Protein AF-A0A519XJR4-F1 (afdb_monomer_lite)

pLDDT: mean 95.48, std 3.76, range [69.5, 98.19]

Structure (mmCIF, N/CA/C/O backbone):
data_AF-A0A519XJR4-F1
#
_entry.id   AF-A0A519XJR4-F1
#
loop_
_atom_site.group_PDB
_atom_site.id
_atom_site.type_symbol
_atom_site.label_atom_id
_atom_site.label_alt_id
_atom_site.label_comp_id
_atom_site.label_asym_id
_atom_site.label_entity_id
_atom_site.label_seq_id
_atom_site.pdbx_PDB_ins_code
_atom_site.Cartn_x
_atom_site.Cartn_y
_atom_site.Cartn_z
_atom_site.occupancy
_atom_site.B_iso_or_equiv
_atom_site.auth_seq_id
_atom_site.auth_comp_id
_atom_site.auth_asym_id
_atom_site.auth_atom_id
_atom_site.pdbx_PDB_model_num
ATOM 1 N N . MET A 1 1 ? 0.865 11.893 2.645 1.00 69.50 1 MET A N 1
ATOM 2 C CA . MET A 1 1 ? -0.344 11.537 1.870 1.00 69.50 1 MET A CA 1
ATOM 3 C C . MET A 1 1 ? -1.388 10.989 2.836 1.00 69.50 1 MET A C 1
ATOM 5 O O . MET A 1 1 ? -1.013 10.193 3.689 1.00 69.50 1 MET A O 1
ATOM 9 N N . ARG A 1 2 ? -2.648 11.437 2.772 1.00 86.88 2 ARG A N 1
ATOM 10 C CA . ARG A 1 2 ? -3.767 10.824 3.511 1.00 86.88 2 ARG A CA 1
ATOM 11 C C . ARG A 1 2 ? -4.534 9.937 2.520 1.00 86.88 2 ARG A C 1
ATOM 13 O O . ARG A 1 2 ? -5.342 10.486 1.777 1.00 86.88 2 ARG A O 1
ATOM 20 N N . PRO A 1 3 ? -4.217 8.634 2.410 1.00 92.25 3 PRO A N 1
ATOM 21 C CA . PRO A 1 3 ? -4.858 7.781 1.420 1.00 92.25 3 PRO A CA 1
ATOM 22 C C . PRO A 1 3 ? -6.330 7.533 1.785 1.00 92.25 3 PRO A C 1
ATOM 24 O O . PRO A 1 3 ? -6.638 7.361 2.970 1.00 92.25 3 PRO A O 1
ATOM 27 N N . PRO A 1 4 ? -7.241 7.503 0.801 1.00 96.56 4 PRO A N 1
ATOM 28 C CA . PRO A 1 4 ? -8.605 7.037 1.014 1.00 96.56 4 PRO A CA 1
ATOM 29 C C . PRO A 1 4 ? -8.611 5.572 1.475 1.00 96.56 4 PRO A C 1
ATOM 31 O O . PRO A 1 4 ? -7.879 4.736 0.942 1.00 96.56 4 PRO A O 1
ATOM 34 N N . ILE A 1 5 ? -9.453 5.268 2.467 1.00 97.00 5 ILE A N 1
ATOM 35 C CA . ILE A 1 5 ? -9.614 3.920 3.024 1.00 97.00 5 ILE A CA 1
ATOM 36 C C . ILE A 1 5 ? -10.960 3.355 2.579 1.00 97.00 5 ILE A C 1
ATOM 38 O O . ILE A 1 5 ? -11.996 3.987 2.793 1.00 97.00 5 ILE A O 1
ATOM 42 N N . LEU A 1 6 ? -10.950 2.150 2.017 1.00 97.62 6 LEU A N 1
ATOM 43 C CA . LEU A 1 6 ? -12.145 1.423 1.596 1.00 97.62 6 LEU A CA 1
ATOM 44 C C . LEU A 1 6 ? -12.289 0.134 2.406 1.00 97.62 6 LEU A C 1
ATOM 46 O O . LEU A 1 6 ? -11.310 -0.572 2.642 1.00 97.62 6 LEU A O 1
ATOM 50 N N . ILE A 1 7 ? -13.516 -0.196 2.812 1.00 97.25 7 ILE A N 1
ATOM 51 C CA . ILE A 1 7 ? -13.795 -1.469 3.483 1.00 97.25 7 ILE A CA 1
ATOM 52 C C . ILE A 1 7 ? -14.248 -2.510 2.467 1.00 97.25 7 ILE A C 1
ATOM 54 O O . ILE A 1 7 ? -15.282 -2.358 1.819 1.00 97.25 7 ILE A O 1
ATOM 58 N N . VAL A 1 8 ? -13.504 -3.609 2.384 1.00 97.19 8 VAL A N 1
ATOM 59 C CA . VAL A 1 8 ? -13.766 -4.732 1.483 1.00 97.19 8 VAL A CA 1
ATOM 60 C C . VAL A 1 8 ? -13.847 -6.015 2.306 1.00 97.19 8 VAL A C 1
ATOM 62 O O . VAL A 1 8 ? -12.841 -6.622 2.651 1.00 97.19 8 VAL A O 1
ATOM 65 N N . LYS A 1 9 ? -15.064 -6.479 2.616 1.00 93.94 9 LYS A N 1
ATOM 66 C CA . LYS A 1 9 ? -15.277 -7.647 3.502 1.00 93.94 9 LYS A CA 1
ATOM 67 C C . LYS A 1 9 ? -14.634 -8.947 2.995 1.00 93.94 9 LYS A C 1
ATOM 69 O O . LYS A 1 9 ? -14.282 -9.808 3.796 1.00 93.94 9 LYS A O 1
ATOM 74 N N . LYS A 1 10 ? -14.487 -9.088 1.672 1.00 95.19 10 LYS A N 1
ATOM 75 C CA . LYS A 1 10 ? -13.905 -10.266 1.006 1.00 95.19 10 LYS A CA 1
ATOM 76 C C . LYS A 1 10 ? -12.381 -10.189 0.831 1.00 95.19 10 LYS A C 1
ATOM 78 O O . LYS A 1 10 ? -11.830 -10.939 0.034 1.00 95.19 10 LYS A O 1
ATOM 83 N N . LEU A 1 11 ? -11.696 -9.298 1.550 1.00 94.62 11 LEU A N 1
ATOM 84 C CA . LEU A 1 11 ? -10.240 -9.206 1.479 1.00 94.62 11 LEU A CA 1
ATOM 85 C C . LEU A 1 11 ? -9.587 -10.479 2.065 1.00 94.62 11 LEU A C 1
ATOM 87 O O . LEU A 1 11 ? -10.004 -10.937 3.142 1.00 94.62 11 LEU A O 1
ATOM 91 N N . PRO A 1 12 ? -8.576 -11.057 1.389 1.00 93.56 12 PRO A N 1
ATOM 92 C CA . PRO A 1 12 ? -7.885 -12.245 1.889 1.00 93.56 12 PRO A CA 1
ATOM 93 C C . PRO A 1 12 ? -7.070 -11.946 3.157 1.00 93.56 12 PRO A C 1
ATOM 95 O O . PRO A 1 12 ? -7.026 -12.774 4.063 1.00 93.56 12 PRO A O 1
ATOM 98 N N . ALA A 1 13 ? -6.504 -10.739 3.259 1.00 94.56 13 ALA A N 1
ATOM 99 C CA . ALA A 1 13 ? -5.723 -10.253 4.396 1.00 94.56 13 ALA A CA 1
ATOM 100 C C . ALA A 1 13 ? -6.492 -9.201 5.224 1.00 94.56 13 ALA A C 1
ATOM 102 O O . ALA A 1 13 ? -7.604 -8.804 4.873 1.00 94.56 13 ALA A O 1
ATOM 103 N N . ALA A 1 14 ? -5.921 -8.759 6.351 1.00 95.75 14 ALA A N 1
ATOM 104 C CA . ALA A 1 14 ? -6.517 -7.715 7.194 1.00 95.75 14 ALA A CA 1
ATOM 105 C C . ALA A 1 14 ? -6.526 -6.334 6.506 1.00 95.75 14 ALA A C 1
ATOM 107 O O . ALA A 1 14 ? -7.508 -5.593 6.630 1.00 95.75 14 ALA A O 1
ATOM 108 N N . GLY A 1 15 ? -5.470 -6.047 5.742 1.00 97.00 15 GLY A N 1
ATOM 109 C CA . GLY A 1 15 ? -5.300 -4.865 4.907 1.00 97.00 15 GLY A CA 1
ATOM 110 C C . GLY A 1 15 ? -4.624 -5.213 3.579 1.00 97.00 15 GLY A C 1
ATOM 111 O O . GLY A 1 15 ? -4.062 -6.299 3.432 1.00 97.00 15 GLY A O 1
ATOM 112 N N . MET A 1 16 ? -4.759 -4.326 2.596 1.00 97.19 16 MET A N 1
ATOM 113 C CA . MET A 1 16 ? -4.074 -4.401 1.307 1.00 97.19 16 MET A C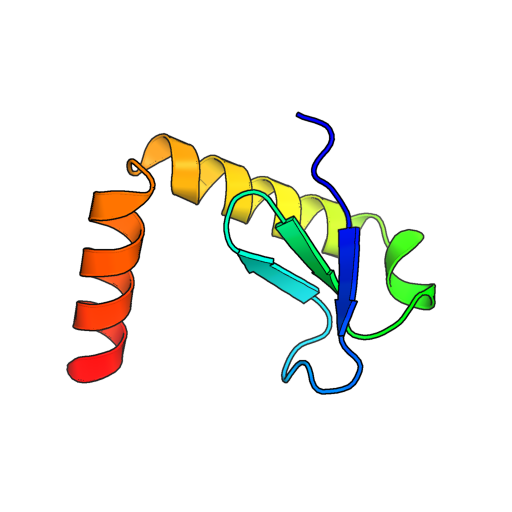A 1
ATOM 114 C C . MET A 1 16 ? -3.951 -3.003 0.696 1.00 97.19 16 MET A C 1
ATOM 116 O O . MET A 1 16 ? -4.937 -2.268 0.605 1.00 97.19 16 MET A O 1
ATOM 120 N N . ALA A 1 17 ? -2.762 -2.657 0.220 1.00 96.88 17 ALA A N 1
ATOM 121 C CA . ALA A 1 17 ? -2.480 -1.402 -0.457 1.00 96.88 17 ALA A CA 1
ATOM 122 C C . ALA A 1 17 ? -2.596 -1.555 -1.979 1.00 96.88 17 ALA A C 1
ATOM 124 O O . ALA A 1 17 ? -1.842 -2.298 -2.609 1.00 96.88 17 ALA A O 1
ATOM 125 N N . VAL A 1 18 ? -3.516 -0.803 -2.579 1.00 96.50 18 VAL A N 1
ATOM 126 C CA . VAL A 1 18 ? -3.691 -0.719 -4.034 1.00 96.50 18 VAL A CA 1
ATOM 127 C C . VAL A 1 18 ? -3.718 0.753 -4.396 1.00 96.50 18 VAL A C 1
ATOM 129 O O . VAL A 1 18 ? -4.739 1.405 -4.186 1.00 96.50 18 VAL A O 1
ATOM 132 N N . PHE A 1 19 ? -2.606 1.295 -4.899 1.00 95.69 19 PHE A N 1
ATOM 133 C CA . PHE A 1 19 ? -2.467 2.733 -5.135 1.00 95.69 19 PHE A CA 1
ATOM 134 C C . PHE A 1 19 ? -3.675 3.349 -5.866 1.00 95.69 19 PHE A C 1
ATOM 136 O O . PHE A 1 19 ? -4.036 2.850 -6.934 1.00 95.69 19 PHE A O 1
ATOM 143 N N . PRO A 1 20 ? -4.276 4.450 -5.354 1.00 95.88 20 PRO A N 1
ATOM 144 C CA . PRO A 1 20 ? -3.932 5.232 -4.147 1.00 95.88 20 PRO A CA 1
ATOM 145 C C . PRO A 1 20 ? -4.660 4.819 -2.844 1.00 95.88 20 PRO A C 1
ATOM 147 O O . PRO A 1 20 ? -4.634 5.566 -1.862 1.00 95.88 20 PRO A O 1
ATOM 150 N N . PHE A 1 21 ? -5.351 3.682 -2.828 1.00 97.88 21 PHE A N 1
ATOM 151 C CA . PHE A 1 21 ? -6.267 3.252 -1.772 1.00 97.88 21 PHE A CA 1
ATOM 152 C C . PHE A 1 21 ? -5.627 2.289 -0.767 1.00 97.88 21 PHE A C 1
ATOM 154 O O . PHE A 1 21 ? -4.829 1.420 -1.116 1.00 97.88 21 PHE A O 1
ATOM 161 N N . ILE A 1 22 ? -6.069 2.391 0.487 1.00 97.75 22 ILE A N 1
ATOM 162 C CA . ILE A 1 22 ? -5.904 1.326 1.481 1.00 97.75 22 ILE A CA 1
ATOM 163 C C . ILE A 1 22 ? -7.220 0.557 1.558 1.00 97.75 22 ILE A C 1
ATOM 165 O O . ILE A 1 22 ? -8.267 1.131 1.864 1.00 97.75 22 ILE A O 1
ATOM 169 N N . LEU A 1 23 ? -7.176 -0.743 1.303 1.00 98.19 23 LEU A N 1
ATOM 170 C CA . LEU A 1 23 ? -8.306 -1.645 1.477 1.00 98.19 23 LEU A CA 1
ATOM 171 C C . LEU A 1 23 ? -8.185 -2.309 2.848 1.00 98.19 23 LEU A C 1
ATOM 173 O O . LEU A 1 23 ? -7.140 -2.861 3.174 1.00 98.19 23 LEU A O 1
ATOM 177 N N . LEU A 1 24 ? -9.248 -2.288 3.647 1.00 98.06 24 LEU A N 1
ATOM 178 C CA . LEU A 1 24 ? -9.310 -2.992 4.930 1.00 98.06 24 LEU A CA 1
ATOM 179 C C . LEU A 1 24 ? -10.456 -3.991 4.931 1.00 98.06 24 LEU A C 1
ATOM 181 O O . LEU A 1 24 ? -11.530 -3.733 4.386 1.00 98.06 24 LEU A O 1
ATOM 185 N N . LYS A 1 25 ? -10.274 -5.117 5.617 1.00 97.56 25 LYS A N 1
ATOM 186 C CA . LYS A 1 25 ? -11.318 -6.147 5.704 1.00 97.56 25 LYS A CA 1
ATOM 187 C C . LYS A 1 25 ? -12.517 -5.737 6.569 1.00 97.56 25 LYS A C 1
ATOM 189 O O . LYS A 1 25 ? -13.629 -6.225 6.374 1.00 97.56 25 LYS A O 1
ATOM 194 N N . SER A 1 26 ? -12.295 -4.865 7.552 1.00 96.62 26 SER A N 1
ATOM 195 C CA . SER A 1 26 ? -13.298 -4.419 8.525 1.00 96.62 26 SER A CA 1
ATOM 196 C C . SER A 1 26 ? -12.938 -3.046 9.094 1.00 96.62 26 SER A C 1
ATOM 198 O O . SER A 1 26 ? -11.762 -2.707 9.207 1.00 96.62 26 SER A O 1
ATOM 200 N N . GLU A 1 27 ? -13.956 -2.290 9.508 1.00 95.25 27 GLU A N 1
ATOM 201 C CA . GLU A 1 27 ? -13.840 -0.975 10.156 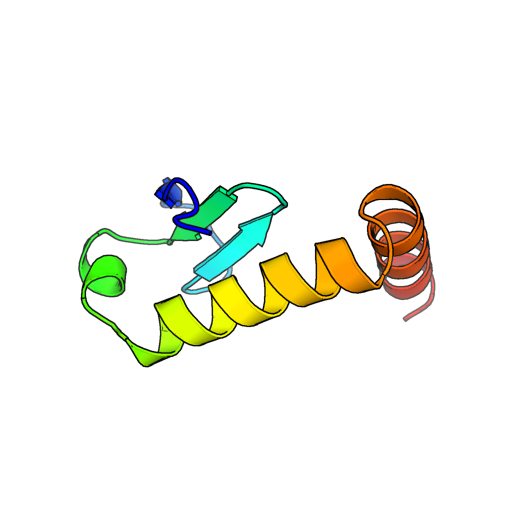1.00 95.25 27 GLU A CA 1
ATOM 202 C C . GLU A 1 27 ? -12.943 -0.992 11.402 1.00 95.25 27 GLU A C 1
ATOM 204 O O . GLU A 1 27 ? -12.218 -0.032 11.648 1.00 95.25 27 GLU A O 1
ATOM 209 N N . ARG A 1 28 ? -12.905 -2.109 12.144 1.00 94.94 28 ARG A N 1
ATOM 210 C CA . ARG A 1 28 ? -12.061 -2.246 13.347 1.00 94.94 28 ARG A CA 1
ATOM 211 C C . ARG A 1 28 ? -10.570 -2.012 13.081 1.00 94.94 28 ARG A C 1
ATOM 213 O O . ARG A 1 28 ? -9.839 -1.628 13.981 1.00 94.94 28 ARG A O 1
ATOM 220 N N . PHE A 1 29 ? -10.116 -2.268 11.854 1.00 96.00 29 PHE A N 1
ATOM 221 C CA . PHE A 1 29 ? -8.710 -2.125 11.490 1.00 96.00 29 PHE A CA 1
ATOM 222 C C . PHE A 1 29 ? -8.329 -0.672 11.181 1.00 96.00 29 PHE A C 1
ATOM 224 O O . PHE A 1 29 ? -7.150 -0.375 11.046 1.00 96.00 29 PHE A O 1
ATOM 231 N N . LYS A 1 30 ? -9.291 0.262 11.110 1.00 93.75 30 LYS A N 1
ATOM 232 C CA . LYS A 1 30 ? -8.978 1.693 10.965 1.00 93.75 30 LYS A CA 1
ATOM 233 C C . LYS A 1 30 ? -8.290 2.272 12.199 1.00 93.75 30 LYS A C 1
ATOM 235 O O . LYS A 1 30 ? -7.501 3.202 12.063 1.00 93.75 30 LYS A O 1
ATOM 240 N N . SER A 1 31 ? -8.602 1.746 13.382 1.00 94.19 31 SER A N 1
ATOM 241 C CA . SER A 1 31 ? -7.970 2.137 14.646 1.00 94.19 31 SER A CA 1
ATOM 242 C C . SER A 1 31 ? -6.665 1.391 14.926 1.00 94.19 31 SER A C 1
ATOM 244 O O . SER A 1 31 ? -5.985 1.715 15.893 1.00 94.19 31 SER A O 1
ATOM 246 N N . ASP A 1 32 ? -6.313 0.403 14.103 1.00 96.81 32 ASP A N 1
ATOM 247 C CA . ASP A 1 32 ? -5.074 -0.353 14.239 1.00 96.81 32 ASP A CA 1
ATOM 248 C C . ASP A 1 32 ? -3.928 0.410 13.563 1.00 96.81 32 ASP A C 1
ATOM 250 O O . ASP A 1 32 ? -3.821 0.475 12.335 1.00 96.81 32 ASP A O 1
ATOM 254 N N . THR A 1 33 ? -3.077 1.043 14.368 1.00 95.94 33 THR A N 1
ATOM 255 C CA . THR A 1 33 ? -1.999 1.886 13.846 1.00 95.94 33 THR A CA 1
ATOM 256 C C . THR A 1 33 ? -0.932 1.097 13.101 1.00 95.94 33 THR A C 1
ATOM 258 O O . THR A 1 33 ? -0.337 1.645 12.173 1.00 95.94 33 THR A O 1
ATOM 261 N N . GLU A 1 34 ? -0.686 -0.162 13.466 1.00 97.12 34 GLU A N 1
ATOM 262 C CA . GLU A 1 34 ? 0.333 -0.984 12.810 1.00 97.12 34 GLU A CA 1
ATOM 263 C C . GLU A 1 34 ? -0.105 -1.350 11.394 1.00 97.12 34 GLU A C 1
ATOM 265 O O . GLU A 1 34 ? 0.636 -1.088 10.444 1.00 97.12 34 GLU A O 1
ATOM 270 N N . ILE A 1 35 ? -1.344 -1.831 11.228 1.00 96.69 35 ILE A N 1
ATOM 271 C CA . ILE A 1 35 ? -1.905 -2.148 9.904 1.00 96.69 35 ILE A CA 1
ATOM 272 C C . ILE A 1 35 ? -1.935 -0.898 9.026 1.00 96.69 35 ILE A C 1
ATOM 274 O O . ILE A 1 35 ? -1.468 -0.917 7.889 1.00 96.69 35 ILE A O 1
ATOM 278 N N . ILE A 1 36 ? -2.440 0.222 9.548 1.00 97.00 36 ILE A N 1
ATOM 279 C CA . ILE A 1 36 ? -2.520 1.463 8.771 1.00 97.00 36 ILE A CA 1
ATOM 280 C C . ILE A 1 36 ? -1.132 1.949 8.337 1.00 97.00 36 ILE A C 1
ATOM 282 O O . ILE A 1 36 ? -0.982 2.458 7.223 1.00 97.00 36 ILE A O 1
ATOM 286 N N . ASN A 1 37 ? -0.119 1.822 9.193 1.00 96.94 37 ASN A N 1
ATOM 287 C CA . ASN A 1 37 ? 1.242 2.223 8.848 1.00 96.94 37 ASN A CA 1
ATOM 288 C C . ASN A 1 37 ? 1.876 1.268 7.831 1.00 96.94 37 ASN A C 1
ATOM 290 O O . ASN A 1 37 ? 2.477 1.751 6.872 1.00 96.94 37 ASN A O 1
ATOM 294 N N . HIS A 1 38 ? 1.678 -0.043 7.981 1.00 96.88 38 HIS A N 1
ATOM 295 C CA . HIS A 1 38 ? 2.107 -1.052 7.013 1.00 96.88 38 HIS A CA 1
ATOM 296 C C . HIS A 1 38 ? 1.555 -0.750 5.612 1.00 96.88 38 HIS A C 1
ATOM 298 O O . HIS A 1 38 ? 2.324 -0.591 4.665 1.00 96.88 38 HIS A O 1
ATOM 304 N N . GLU A 1 39 ? 0.242 -0.539 5.479 1.00 97.75 39 GLU A N 1
ATOM 305 C CA . GLU A 1 39 ? -0.369 -0.242 4.175 1.00 97.75 39 GLU A CA 1
ATOM 306 C C . GLU A 1 39 ? 0.078 1.116 3.597 1.00 97.75 39 GLU A C 1
ATOM 308 O O . GLU A 1 39 ? 0.232 1.265 2.383 1.00 97.75 39 GLU A O 1
ATOM 313 N N . LYS A 1 40 ? 0.351 2.122 4.442 1.00 97.06 40 LYS A N 1
ATOM 314 C CA . LYS A 1 40 ? 0.935 3.400 3.986 1.00 97.06 40 LYS A CA 1
ATOM 315 C C . LYS A 1 40 ? 2.351 3.232 3.435 1.00 97.06 40 LYS A C 1
ATOM 317 O O . LYS A 1 40 ? 2.693 3.928 2.478 1.00 97.06 40 LYS A O 1
ATOM 322 N N . ILE A 1 4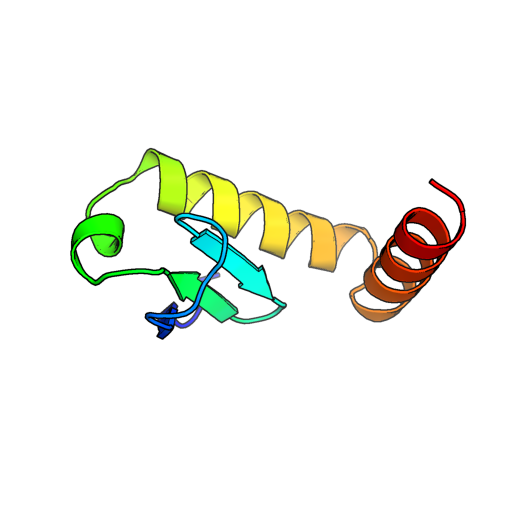1 ? 3.164 2.364 4.040 1.00 97.56 41 ILE A N 1
ATOM 323 C CA . ILE A 1 41 ? 4.513 2.057 3.551 1.00 97.56 41 ILE A CA 1
ATOM 324 C C . ILE A 1 41 ? 4.414 1.389 2.179 1.00 97.56 41 ILE A C 1
ATOM 326 O O . ILE A 1 41 ? 5.067 1.862 1.253 1.00 97.56 41 ILE A O 1
ATOM 330 N N . HIS A 1 42 ? 3.525 0.407 2.000 1.00 96.56 42 HIS A N 1
ATOM 331 C CA . HIS A 1 42 ? 3.286 -0.217 0.689 1.00 96.56 42 HIS A CA 1
ATOM 332 C C . HIS A 1 42 ? 2.875 0.795 -0.381 1.00 96.56 42 HIS A C 1
ATOM 334 O O . HIS A 1 42 ? 3.443 0.808 -1.469 1.00 96.56 42 HIS A O 1
ATOM 340 N N . LEU A 1 43 ? 1.950 1.712 -0.073 1.00 97.38 43 LEU A N 1
ATOM 341 C CA . LEU A 1 43 ? 1.576 2.783 -1.008 1.00 97.38 43 LEU A CA 1
ATOM 342 C C . LEU A 1 43 ? 2.757 3.690 -1.379 1.00 97.38 43 LEU A C 1
ATOM 344 O O . LEU A 1 43 ? 2.834 4.183 -2.506 1.00 97.38 43 LEU A O 1
ATOM 348 N N . ARG A 1 44 ? 3.669 3.938 -0.436 1.00 96.75 44 ARG A N 1
ATOM 349 C CA . ARG A 1 44 ? 4.874 4.731 -0.685 1.00 96.75 44 ARG A CA 1
ATOM 350 C C . ARG A 1 44 ? 5.895 3.962 -1.520 1.00 96.75 44 ARG A C 1
ATOM 352 O O . ARG A 1 44 ? 6.436 4.545 -2.448 1.00 96.75 44 ARG A O 1
ATOM 359 N N . GLN A 1 45 ? 6.067 2.668 -1.282 1.00 95.94 45 GLN A N 1
ATOM 360 C CA . GLN A 1 45 ? 6.897 1.797 -2.116 1.00 95.94 45 GLN A CA 1
ATOM 361 C C . GLN A 1 45 ? 6.360 1.707 -3.550 1.00 95.94 45 GLN A C 1
ATOM 363 O O . GLN A 1 45 ? 7.132 1.795 -4.498 1.00 95.94 45 GLN A O 1
ATOM 368 N N . GLN A 1 46 ? 5.036 1.621 -3.726 1.00 96.88 46 GLN A N 1
ATOM 369 C CA . GLN A 1 46 ? 4.388 1.670 -5.045 1.00 96.88 46 GLN A CA 1
ATOM 370 C C . GLN A 1 46 ? 4.689 2.982 -5.788 1.00 96.88 46 GLN A C 1
ATOM 372 O O . GLN A 1 46 ? 4.859 2.978 -7.005 1.00 96.88 46 GLN A O 1
ATOM 377 N N . LEU A 1 47 ? 4.785 4.105 -5.067 1.00 96.25 47 LEU A N 1
ATOM 378 C CA . LEU A 1 47 ? 5.221 5.385 -5.634 1.00 96.25 47 LEU A CA 1
ATOM 379 C C . LEU A 1 47 ? 6.721 5.405 -5.954 1.00 96.25 47 LEU A C 1
ATOM 381 O O . LEU A 1 47 ? 7.096 5.849 -7.037 1.00 96.25 47 LEU A O 1
ATOM 385 N N . GLU A 1 48 ? 7.565 4.937 -5.032 1.00 96.69 48 GLU A N 1
ATOM 386 C CA . GLU A 1 48 ? 9.029 4.899 -5.175 1.00 96.69 48 GLU A CA 1
ATOM 387 C C . GLU A 1 48 ? 9.470 4.012 -6.344 1.00 96.69 48 GLU A C 1
ATOM 389 O O . GLU A 1 48 ? 10.406 4.354 -7.062 1.00 96.69 48 GLU A O 1
ATOM 394 N N . LEU A 1 49 ? 8.752 2.913 -6.581 1.00 96.44 49 LEU A N 1
ATOM 395 C CA . LEU A 1 49 ? 9.001 1.983 -7.680 1.00 96.44 49 LEU A CA 1
ATOM 396 C C . LEU A 1 49 ? 8.315 2.381 -8.985 1.00 96.44 49 LEU A C 1
ATOM 398 O O . LEU A 1 49 ? 8.388 1.612 -9.936 1.00 96.44 49 LEU A O 1
ATOM 402 N N . LEU A 1 50 ? 7.693 3.566 -9.043 1.00 96.06 50 LEU A N 1
ATOM 403 C CA . LEU A 1 50 ? 6.841 4.022 -10.138 1.00 96.06 50 LEU A CA 1
ATOM 404 C C . LEU A 1 50 ? 5.656 3.057 -10.325 1.00 96.06 50 LEU A C 1
ATOM 406 O O . LEU A 1 50 ? 5.808 1.927 -10.772 1.00 96.06 50 LEU A O 1
ATOM 410 N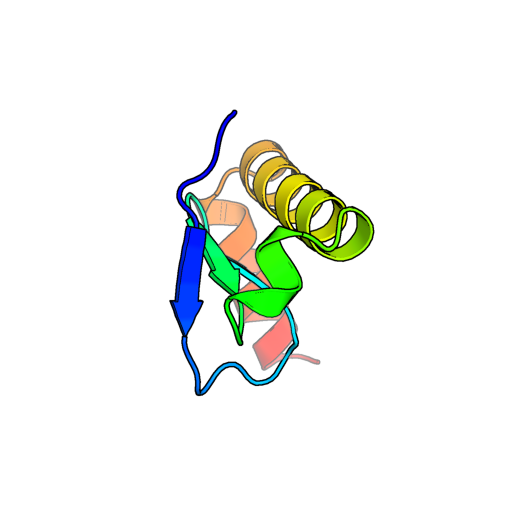 N . ILE A 1 51 ? 4.447 3.518 -10.005 1.00 94.38 51 ILE A N 1
ATOM 411 C CA . ILE A 1 51 ? 3.217 2.705 -9.908 1.00 94.38 51 ILE A CA 1
ATOM 412 C C . ILE A 1 51 ? 3.092 1.650 -11.026 1.00 94.38 51 ILE A C 1
ATOM 414 O O . ILE A 1 51 ? 2.804 0.488 -10.752 1.00 94.38 51 ILE A O 1
ATOM 418 N N . LEU A 1 52 ? 3.336 2.042 -1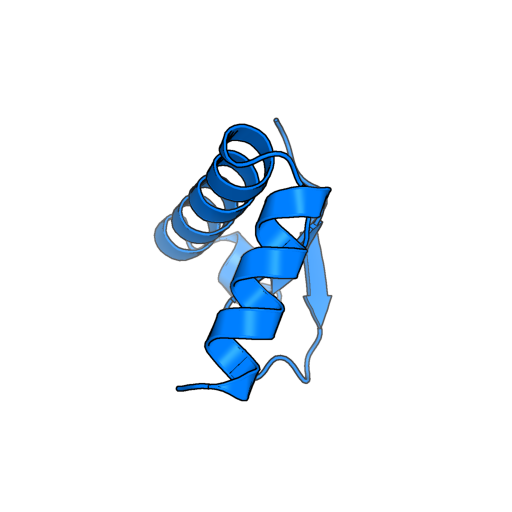2.284 1.00 95.75 52 LEU A N 1
ATOM 419 C CA . LEU A 1 52 ? 3.280 1.140 -13.439 1.00 95.75 52 LEU A CA 1
ATOM 420 C C . LEU A 1 52 ? 4.380 0.056 -13.404 1.00 95.75 52 LEU A C 1
ATOM 422 O O . LEU A 1 52 ? 4.017 -1.123 -13.372 1.00 95.75 52 LEU A O 1
ATOM 426 N N . PRO A 1 53 ? 5.689 0.386 -13.371 1.00 96.31 53 PRO A N 1
ATOM 427 C CA . PRO A 1 53 ? 6.734 -0.619 -13.173 1.00 96.31 53 PRO A CA 1
ATOM 428 C C . PRO A 1 53 ? 6.529 -1.530 -11.957 1.00 96.31 53 PRO A C 1
ATOM 430 O O . PRO A 1 53 ? 6.739 -2.736 -12.086 1.00 96.31 53 PRO A O 1
ATOM 433 N N . PHE A 1 54 ? 6.055 -1.008 -10.819 1.00 96.25 54 PHE A N 1
ATOM 434 C CA . PHE A 1 54 ? 5.734 -1.830 -9.646 1.00 96.25 54 PHE A CA 1
ATOM 435 C C . PHE A 1 54 ? 4.763 -2.967 -9.989 1.00 96.25 54 PHE A C 1
ATOM 437 O O . PHE A 1 54 ? 5.050 -4.128 -9.700 1.00 96.25 54 PHE A O 1
ATOM 444 N N . TYR A 1 55 ? 3.627 -2.654 -10.625 1.00 95.19 55 TYR A N 1
ATOM 445 C CA . TYR A 1 55 ? 2.621 -3.671 -10.941 1.00 95.19 55 TYR A CA 1
ATOM 446 C C . TYR A 1 55 ? 3.107 -4.672 -11.992 1.00 95.19 55 TYR A C 1
ATOM 448 O O . TYR A 1 55 ? 2.739 -5.843 -11.917 1.00 95.19 55 TYR A O 1
ATOM 456 N N . ILE A 1 56 ? 3.960 -4.248 -12.930 1.00 96.25 56 ILE A N 1
ATOM 457 C CA . ILE A 1 56 ? 4.586 -5.160 -13.897 1.00 96.25 56 ILE A CA 1
ATOM 458 C C . ILE A 1 56 ? 5.481 -6.164 -13.164 1.00 96.25 56 ILE A C 1
ATOM 460 O O . ILE A 1 56 ? 5.322 -7.369 -13.352 1.00 96.25 56 ILE A O 1
ATOM 464 N N . LEU A 1 57 ? 6.381 -5.689 -12.297 1.00 94.94 57 LEU A N 1
ATOM 465 C CA . LEU A 1 57 ? 7.269 -6.560 -11.521 1.00 94.94 57 LEU A CA 1
ATOM 466 C C . LEU A 1 57 ? 6.484 -7.485 -10.588 1.00 94.94 57 LEU A C 1
ATOM 468 O O . LEU A 1 57 ? 6.796 -8.669 -10.501 1.00 94.94 57 LEU A O 1
ATOM 472 N N . TYR A 1 58 ? 5.445 -6.965 -9.934 1.00 93.50 58 TYR A N 1
ATOM 473 C CA . TYR A 1 58 ? 4.569 -7.747 -9.067 1.00 93.50 58 TYR A CA 1
ATOM 474 C C 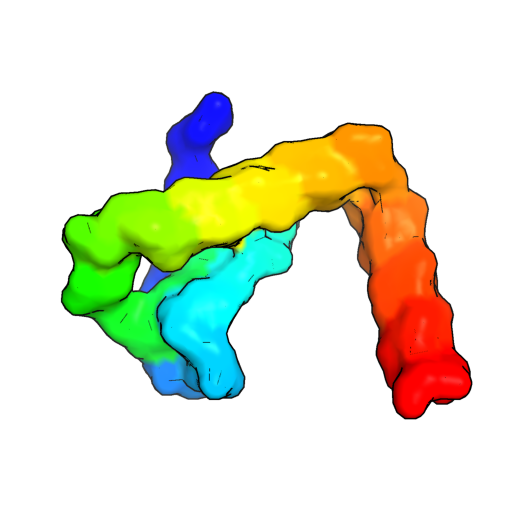. TYR A 1 58 ? 3.863 -8.875 -9.832 1.00 93.50 58 TYR A C 1
ATOM 476 O O . TYR A 1 58 ? 3.863 -10.017 -9.375 1.00 93.50 58 TYR A O 1
ATOM 484 N N . LEU A 1 59 ? 3.302 -8.577 -11.010 1.00 96.25 59 LEU A N 1
ATOM 485 C CA . LEU A 1 59 ? 2.644 -9.578 -11.850 1.00 96.25 59 LEU A CA 1
ATOM 486 C C . LEU A 1 59 ? 3.635 -10.636 -12.341 1.00 96.25 59 LEU A C 1
ATOM 488 O O . LEU A 1 59 ? 3.336 -11.822 -12.264 1.00 96.25 59 LEU A O 1
ATOM 492 N N . ILE A 1 60 ? 4.816 -10.220 -12.809 1.00 96.88 60 ILE A N 1
ATOM 493 C CA . ILE A 1 60 ? 5.884 -11.143 -13.211 1.00 96.88 60 ILE A CA 1
ATOM 494 C C . ILE A 1 60 ? 6.249 -12.051 -12.033 1.00 96.88 60 ILE A C 1
ATOM 496 O O . ILE A 1 60 ? 6.231 -13.268 -12.180 1.00 96.88 60 ILE A O 1
ATOM 500 N N . ASN A 1 61 ? 6.505 -11.487 -10.851 1.00 95.31 61 ASN A N 1
ATOM 501 C CA . ASN A 1 61 ? 6.818 -12.268 -9.658 1.00 95.31 61 ASN A CA 1
ATOM 502 C C . ASN A 1 61 ? 5.712 -13.285 -9.339 1.00 95.31 61 ASN A C 1
ATOM 504 O O . ASN A 1 61 ? 6.013 -14.441 -9.086 1.00 95.31 61 ASN A O 1
ATOM 508 N N . TYR A 1 62 ? 4.443 -12.881 -9.404 1.00 93.81 62 TYR A N 1
ATOM 509 C CA . TYR A 1 62 ? 3.307 -13.771 -9.157 1.00 93.81 62 TYR A CA 1
ATOM 510 C C . TYR A 1 62 ? 3.180 -14.914 -10.180 1.00 93.81 62 TYR A C 1
ATOM 512 O O . TYR A 1 62 ? 2.706 -15.992 -9.840 1.00 93.81 62 TYR A O 1
ATOM 520 N N . LEU A 1 63 ? 3.574 -14.692 -11.437 1.00 96.50 63 LEU A N 1
ATOM 521 C CA . LEU A 1 63 ? 3.495 -15.716 -12.484 1.00 96.50 63 LEU A CA 1
ATOM 522 C C . LEU A 1 63 ? 4.625 -16.750 -12.407 1.00 96.50 63 LEU A C 1
ATOM 524 O O . LEU A 1 63 ? 4.437 -17.874 -12.869 1.00 96.50 63 LEU A O 1
ATOM 528 N N . PHE A 1 64 ? 5.788 -16.375 -11.871 1.00 96.06 64 PHE A N 1
ATOM 529 C CA . PHE A 1 64 ? 6.988 -17.220 -11.880 1.00 96.06 64 PHE A CA 1
ATOM 530 C C . PHE A 1 64 ? 7.383 -17.792 -10.508 1.00 96.06 64 PHE A C 1
ATOM 532 O O . PHE A 1 64 ? 8.262 -18.653 -10.471 1.00 96.06 64 PHE A O 1
ATOM 539 N N . ASN A 1 65 ? 6.765 -17.346 -9.410 1.00 89.06 65 ASN A N 1
ATOM 540 C CA . ASN A 1 65 ? 7.030 -17.815 -8.044 1.00 89.06 65 ASN A CA 1
ATOM 541 C C . ASN A 1 65 ? 5.753 -18.278 -7.342 1.00 89.06 65 ASN A C 1
ATOM 543 O O . ASN A 1 65 ? 5.709 -19.455 -6.929 1.00 89.06 65 ASN A O 1
#

Foldseek 3Di:
DPAAEAADLPDPDQWAADPPYIYGNDPVCVPVPVRVVVNVVVNVVCVVCPVVNVVVVVVVVVVPD

Secondary structure (DSSP, 8-state):
----EEE-TT-SSSEEEETTEEEESSGGGGG-HHHHHHHHHHHHHHHHT-HHHHHHHHHHHHHH-

Sequence (65 aa):
MRPPILIVKKLPAAGMAVFPFILLKSERFKSDTEIINHEKIHLRQQLELLILPFYILYLINYLFN

Radius of gyration: 12.37 Å; chains: 1; bounding box: 24×29×28 Å